Protein AF-A0A7Y2BJA4-F1 (afdb_monomer_lite)

Secondary structure (DSSP, 8-state):
-HHHHHHHHHHHHHHHHHHHHHH-SS---HHHHHHHHT--HHHHHHHHHHHHHTTS----PPP-

Foldseek 3Di:
DVPVVVVVVLVVLLVVLLVVCVPDPDDDDLVVSCVVSVHDSVSSVVSVVVCVVVVSDDDDDDDD

Sequence (64 aa):
MGRLMEFWGFRRHMGRLWTVLYLSPEPMTTAELSETLQLSSSAVSLSLGELVRWGAVRKTWLPG

Radius of gyration: 12.06 Å; chains: 1; bounding box: 42×20×22 Å

pLDDT: mean 85.73, std 12.74, range [51.56, 95.75]

Structure (mmCIF, N/CA/C/O backbone):
data_AF-A0A7Y2BJA4-F1
#
_entry.id   AF-A0A7Y2BJA4-F1
#
loop_
_atom_site.group_PDB
_atom_site.id
_atom_site.type_symbol
_atom_site.label_atom_id
_atom_site.label_alt_id
_atom_site.label_comp_id
_atom_site.label_asym_id
_atom_site.label_entity_id
_atom_site.label_seq_id
_atom_site.pdbx_PDB_ins_code
_atom_site.Cartn_x
_atom_site.Cartn_y
_atom_site.Cartn_z
_atom_site.occupancy
_atom_site.B_iso_or_equiv
_atom_site.auth_seq_id
_atom_site.auth_comp_id
_atom_site.auth_asym_id
_atom_site.auth_atom_id
_atom_site.pdbx_PDB_model_num
ATOM 1 N N . MET A 1 1 ? 22.599 7.554 -12.650 1.00 51.56 1 MET A N 1
ATOM 2 C CA . MET A 1 1 ? 22.710 6.254 -11.951 1.00 51.56 1 MET A CA 1
ATOM 3 C C . MET A 1 1 ? 21.816 6.108 -10.706 1.00 51.56 1 MET A C 1
ATOM 5 O O . MET A 1 1 ? 21.661 4.986 -10.253 1.00 51.56 1 MET A O 1
ATOM 9 N N . GLY A 1 2 ? 21.152 7.162 -10.192 1.00 55.75 2 GLY A N 1
ATOM 10 C CA . GLY A 1 2 ? 20.267 7.054 -9.009 1.00 55.75 2 GLY A CA 1
ATOM 11 C C . GLY A 1 2 ? 18.875 6.434 -9.240 1.00 55.75 2 GLY A C 1
ATOM 12 O O . GLY A 1 2 ? 18.387 5.713 -8.381 1.00 55.75 2 GLY A O 1
ATOM 13 N N . ARG A 1 3 ? 18.257 6.615 -10.421 1.00 60.19 3 ARG A N 1
ATOM 14 C CA . ARG A 1 3 ? 16.866 6.165 -10.676 1.00 60.19 3 ARG A CA 1
ATOM 15 C C . ARG A 1 3 ? 16.645 4.648 -10.598 1.00 60.19 3 ARG A C 1
ATOM 17 O O . ARG A 1 3 ? 15.594 4.216 -10.152 1.00 60.19 3 ARG A O 1
ATOM 24 N N . LEU A 1 4 ? 17.618 3.835 -11.015 1.00 57.19 4 LEU A N 1
ATOM 25 C CA . LEU A 1 4 ? 17.507 2.367 -10.972 1.00 57.19 4 LEU A CA 1
ATOM 26 C C . LEU A 1 4 ? 17.705 1.802 -9.557 1.00 57.19 4 LEU A C 1
ATOM 28 O O . LEU A 1 4 ? 17.068 0.813 -9.201 1.00 57.19 4 LEU A O 1
ATOM 32 N N . MET A 1 5 ? 18.557 2.436 -8.742 1.00 55.22 5 MET A N 1
ATOM 33 C CA . MET A 1 5 ? 18.728 2.055 -7.334 1.00 55.22 5 MET A CA 1
ATOM 34 C C . MET A 1 5 ? 17.512 2.459 -6.502 1.00 55.22 5 MET A C 1
ATOM 36 O O . M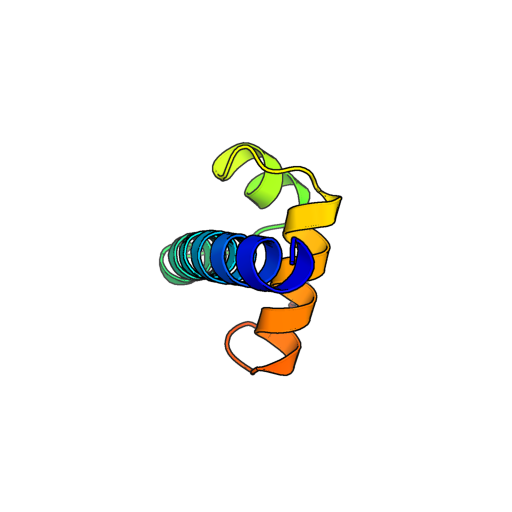ET A 1 5 ? 17.036 1.662 -5.695 1.00 55.22 5 MET A O 1
ATOM 40 N N . GLU A 1 6 ? 16.966 3.652 -6.753 1.00 62.72 6 GLU A N 1
ATOM 41 C CA . GLU A 1 6 ? 15.714 4.099 -6.144 1.00 62.72 6 GLU A CA 1
ATOM 42 C C . GLU A 1 6 ? 14.561 3.159 -6.522 1.00 62.72 6 GLU A C 1
ATOM 44 O O . GLU A 1 6 ? 13.824 2.733 -5.642 1.00 62.72 6 GLU A O 1
ATOM 49 N N . PHE A 1 7 ? 14.493 2.706 -7.783 1.00 61.78 7 PHE A N 1
ATOM 50 C CA . PHE A 1 7 ? 13.524 1.703 -8.247 1.00 61.78 7 PHE A CA 1
ATOM 51 C C . PHE A 1 7 ? 13.649 0.350 -7.519 1.00 61.78 7 PHE A C 1
ATOM 53 O O . PHE A 1 7 ? 12.646 -0.285 -7.194 1.00 61.78 7 PHE A O 1
ATOM 60 N N . TRP A 1 8 ? 14.870 -0.100 -7.207 1.00 62.69 8 TRP A N 1
ATOM 61 C CA . TRP A 1 8 ? 15.095 -1.333 -6.436 1.00 62.69 8 TRP A CA 1
ATOM 62 C C . TRP A 1 8 ? 14.748 -1.181 -4.946 1.00 62.69 8 TRP A C 1
ATOM 64 O O . TRP A 1 8 ? 14.222 -2.115 -4.335 1.00 62.69 8 TRP A O 1
ATOM 74 N N . GLY A 1 9 ? 14.995 -0.002 -4.364 1.00 65.81 9 GLY A N 1
ATOM 75 C CA . GLY A 1 9 ? 14.470 0.376 -3.048 1.00 65.81 9 GLY A CA 1
ATOM 76 C C . GLY A 1 9 ? 12.940 0.390 -3.039 1.00 65.81 9 GLY A C 1
ATOM 77 O O . GLY A 1 9 ? 12.326 -0.220 -2.163 1.00 65.81 9 GLY A O 1
ATOM 78 N N . PHE A 1 10 ? 12.338 0.961 -4.084 1.00 68.50 10 PHE A N 1
ATOM 79 C CA . PHE A 1 10 ? 10.898 0.965 -4.330 1.00 68.50 10 PHE A CA 1
ATOM 80 C C . PHE A 1 10 ? 10.329 -0.452 -4.383 1.00 68.50 10 PHE A C 1
ATOM 82 O O . PHE A 1 10 ? 9.378 -0.741 -3.671 1.00 68.50 10 PHE A O 1
ATOM 89 N N . ARG A 1 11 ? 10.955 -1.387 -5.112 1.00 73.25 11 ARG A N 1
ATOM 90 C CA . ARG A 1 11 ? 10.507 -2.794 -5.162 1.00 73.25 11 ARG A CA 1
ATOM 91 C C . ARG A 1 11 ? 10.483 -3.463 -3.782 1.00 73.25 11 ARG A C 1
ATOM 93 O O . ARG A 1 11 ? 9.548 -4.208 -3.494 1.00 73.25 11 ARG A O 1
ATOM 100 N N . ARG A 1 12 ? 11.457 -3.178 -2.904 1.00 78.62 12 ARG A N 1
ATOM 101 C CA . ARG A 1 12 ? 11.434 -3.657 -1.505 1.00 78.62 12 ARG A CA 1
ATOM 102 C C . ARG A 1 12 ? 10.318 -3.009 -0.686 1.00 78.62 12 ARG A C 1
ATOM 104 O O . ARG A 1 12 ? 9.642 -3.707 0.066 1.00 78.62 12 ARG A O 1
ATOM 111 N N . HIS A 1 13 ? 10.114 -1.700 -0.826 1.00 80.50 13 HIS A N 1
ATOM 112 C CA . HIS A 1 13 ? 9.035 -0.983 -0.135 1.00 80.50 13 HIS A CA 1
ATOM 113 C C . HIS A 1 13 ? 7.662 -1.505 -0.572 1.00 80.50 13 HIS A C 1
ATOM 115 O O . HIS A 1 13 ? 6.794 -1.744 0.261 1.00 80.50 13 HIS A O 1
ATOM 121 N N . MET A 1 14 ? 7.511 -1.782 -1.864 1.00 86.00 14 MET A N 1
ATOM 122 C CA . MET A 1 14 ? 6.302 -2.322 -2.468 1.00 86.00 14 MET A CA 1
ATOM 123 C C . MET A 1 14 ? 5.982 -3.736 -1.979 1.00 86.00 14 MET A C 1
ATOM 125 O O . MET A 1 14 ? 4.827 -4.034 -1.694 1.00 86.00 14 MET A O 1
ATOM 129 N N . GLY A 1 15 ? 7.008 -4.577 -1.803 1.00 89.06 15 GLY A N 1
ATOM 130 C CA . GLY A 1 15 ? 6.863 -5.899 -1.191 1.00 89.06 15 GLY A CA 1
ATOM 131 C C . GLY A 1 15 ? 6.338 -5.825 0.243 1.00 89.06 15 GLY A C 1
ATOM 132 O O . GLY A 1 15 ? 5.388 -6.523 0.574 1.00 89.06 15 GLY A O 1
ATOM 133 N N . ARG A 1 16 ? 6.882 -4.920 1.073 1.00 91.88 16 ARG A N 1
ATOM 134 C CA . ARG A 1 16 ? 6.388 -4.702 2.449 1.00 91.88 16 ARG A CA 1
ATOM 135 C C . ARG A 1 16 ? 4.927 -4.251 2.465 1.00 91.88 16 ARG A C 1
ATOM 137 O O . ARG A 1 16 ? 4.143 -4.750 3.263 1.00 91.88 16 ARG A O 1
ATOM 144 N N . LEU A 1 17 ? 4.575 -3.329 1.571 1.00 93.50 17 LEU A N 1
ATOM 145 C CA . LEU A 1 17 ? 3.224 -2.786 1.433 1.00 93.50 17 LEU A CA 1
ATOM 146 C C . LEU A 1 17 ? 2.224 -3.875 1.026 1.00 93.50 17 LEU A C 1
ATOM 148 O O . LEU A 1 17 ? 1.167 -4.010 1.636 1.00 93.50 17 LEU A O 1
ATOM 152 N N . TRP A 1 18 ? 2.605 -4.706 0.055 1.00 92.81 18 TRP A N 1
ATOM 153 C CA . TRP A 1 18 ? 1.827 -5.873 -0.344 1.00 92.81 18 TRP A CA 1
ATOM 154 C C . TRP A 1 18 ? 1.690 -6.893 0.791 1.00 92.81 18 TRP A C 1
ATOM 156 O O . TRP A 1 18 ? 0.585 -7.355 1.034 1.00 92.81 18 TRP A O 1
ATOM 166 N N . THR A 1 19 ? 2.760 -7.205 1.531 1.00 94.12 19 THR A N 1
ATOM 167 C CA . THR A 1 19 ? 2.695 -8.135 2.671 1.00 94.12 19 THR A CA 1
ATOM 168 C C . THR A 1 19 ? 1.748 -7.644 3.762 1.00 94.12 19 THR A C 1
ATOM 170 O O . THR A 1 19 ? 0.961 -8.437 4.266 1.00 94.12 19 THR A O 1
ATOM 173 N N . VAL A 1 20 ? 1.785 -6.354 4.113 1.00 95.19 20 VAL A N 1
ATOM 174 C CA . VAL A 1 20 ? 0.855 -5.787 5.104 1.00 95.19 20 VAL A CA 1
ATOM 175 C C . VAL A 1 20 ? -0.588 -5.937 4.632 1.00 95.19 20 VAL A C 1
ATOM 177 O O . VAL A 1 20 ? -1.414 -6.459 5.371 1.00 95.19 20 VAL A O 1
ATOM 180 N N . LEU A 1 21 ? -0.882 -5.566 3.384 1.00 94.31 21 LEU A N 1
ATOM 181 C CA . LEU A 1 21 ? -2.226 -5.713 2.820 1.00 94.31 21 LEU A CA 1
ATOM 182 C C . LEU A 1 21 ? -2.666 -7.175 2.685 1.00 94.31 21 LEU A C 1
ATOM 184 O O . LEU A 1 21 ? -3.842 -7.467 2.845 1.00 94.31 21 LEU A O 1
ATOM 188 N N . TYR A 1 22 ? -1.738 -8.087 2.400 1.00 93.38 22 TYR A N 1
ATOM 189 C CA . TYR A 1 22 ? -2.010 -9.518 2.287 1.00 93.38 22 TYR A CA 1
ATOM 190 C C . TYR A 1 22 ? -2.367 -10.150 3.639 1.00 93.38 22 TYR A C 1
ATOM 192 O O . TYR A 1 22 ? -3.165 -11.081 3.694 1.00 93.38 22 TYR A O 1
ATOM 200 N N . LEU A 1 23 ? -1.767 -9.655 4.723 1.00 94.50 23 LEU A N 1
ATOM 201 C CA . LEU A 1 23 ? -2.019 -10.130 6.084 1.00 94.50 23 LEU A CA 1
ATOM 202 C C . LEU A 1 23 ? -3.160 -9.375 6.781 1.00 94.50 23 LEU A C 1
ATOM 204 O O . LEU A 1 23 ? -3.657 -9.853 7.799 1.00 94.50 23 LEU A O 1
ATOM 208 N N . SER A 1 24 ? -3.562 -8.211 6.265 1.00 93.50 24 SER A N 1
ATOM 209 C CA . SER A 1 24 ? -4.650 -7.425 6.839 1.00 93.50 24 SER A CA 1
ATOM 210 C C . SER A 1 24 ? -6.009 -8.049 6.498 1.00 93.50 24 SER A C 1
ATOM 212 O O . SER A 1 24 ? -6.319 -8.217 5.317 1.00 93.50 24 SER A O 1
ATOM 214 N N . PRO A 1 25 ? -6.851 -8.365 7.499 1.00 89.75 25 PRO A N 1
ATOM 215 C CA . PRO A 1 25 ? -8.199 -8.874 7.255 1.00 89.75 25 PRO A CA 1
ATOM 216 C C . PRO A 1 25 ? -9.138 -7.795 6.698 1.00 89.75 25 PRO A C 1
ATOM 218 O O . PRO A 1 25 ? -10.123 -8.120 6.037 1.00 89.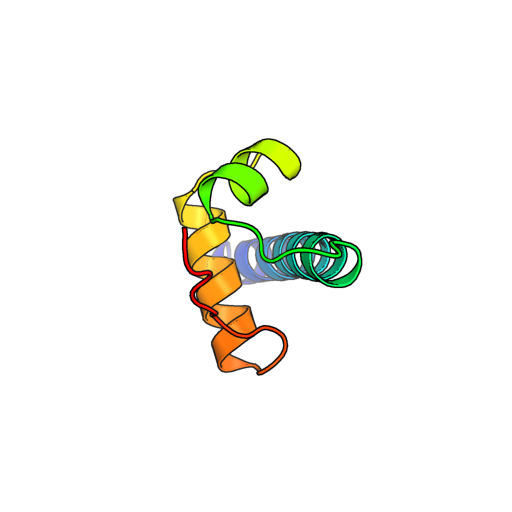75 25 PRO A O 1
ATOM 221 N N . GLU A 1 26 ? -8.827 -6.520 6.943 1.00 92.19 26 GLU A N 1
ATOM 222 C CA . GLU A 1 26 ? -9.621 -5.376 6.506 1.00 92.19 26 GLU A CA 1
ATOM 223 C C . GLU A 1 26 ? -8.832 -4.479 5.536 1.00 92.19 26 GLU A C 1
ATOM 225 O O . GLU A 1 26 ? -7.603 -4.367 5.636 1.00 92.19 26 GLU A O 1
ATOM 230 N N . PRO A 1 27 ? -9.511 -3.831 4.573 1.00 93.12 27 PRO A N 1
ATOM 231 C CA . PRO A 1 27 ? -8.897 -2.812 3.732 1.00 93.12 27 PRO A CA 1
ATOM 232 C C . PRO A 1 27 ? -8.281 -1.680 4.555 1.00 93.12 27 PRO A C 1
ATOM 234 O O . PRO A 1 27 ? -8.938 -1.115 5.419 1.00 93.12 27 PRO A O 1
ATOM 237 N N . MET A 1 28 ? -7.046 -1.305 4.223 1.00 95.75 28 MET A N 1
ATOM 238 C CA . MET A 1 28 ? -6.335 -0.209 4.883 1.00 95.75 28 MET A CA 1
ATOM 239 C C . MET A 1 28 ? -6.277 1.042 4.004 1.00 95.75 28 MET A C 1
ATOM 241 O O . MET A 1 28 ? -6.131 0.973 2.777 1.00 95.75 28 MET A O 1
ATOM 245 N N . THR A 1 29 ? -6.329 2.200 4.646 1.00 94.94 29 THR A N 1
ATOM 246 C CA . THR A 1 29 ? -6.130 3.516 4.041 1.00 94.94 29 THR A CA 1
ATOM 247 C C . THR A 1 29 ? -4.647 3.834 3.840 1.00 94.94 29 THR A C 1
ATOM 249 O O . THR A 1 29 ? -3.750 3.260 4.462 1.00 94.94 29 THR A O 1
ATOM 252 N N . THR A 1 30 ? -4.363 4.824 2.990 1.00 94.50 30 THR A N 1
ATOM 253 C CA . THR A 1 30 ? -2.999 5.342 2.797 1.00 94.50 30 THR A CA 1
ATOM 254 C C . THR A 1 30 ? -2.371 5.836 4.104 1.00 94.50 30 THR A C 1
ATOM 256 O O . THR A 1 30 ? -1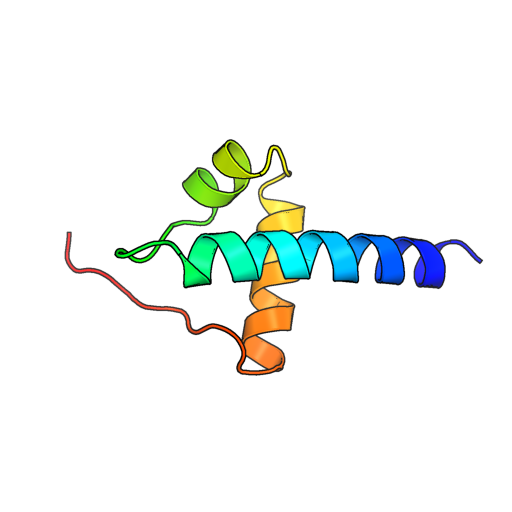.165 5.681 4.281 1.00 94.50 30 THR A O 1
ATOM 259 N N . ALA A 1 31 ? -3.161 6.432 5.004 1.00 94.62 31 ALA A N 1
ATOM 260 C CA . ALA A 1 31 ? -2.670 6.963 6.274 1.00 94.62 31 ALA A CA 1
ATOM 261 C C . ALA A 1 31 ? -2.227 5.834 7.217 1.00 94.62 31 ALA A C 1
ATOM 263 O O . ALA A 1 31 ? -1.099 5.858 7.701 1.00 94.62 31 ALA A O 1
ATOM 264 N N . GLU A 1 32 ? -3.052 4.798 7.375 1.00 95.62 32 GLU A N 1
ATOM 265 C CA . GLU A 1 32 ? -2.726 3.634 8.213 1.00 95.62 32 GLU A CA 1
ATOM 266 C C . GLU A 1 32 ? -1.495 2.887 7.689 1.00 95.62 32 GLU A C 1
ATOM 268 O O . GLU A 1 32 ? -0.622 2.483 8.455 1.00 95.62 32 GLU A O 1
ATOM 273 N N . LEU A 1 33 ? -1.374 2.743 6.365 1.00 95.12 33 LEU A N 1
ATOM 274 C CA . LEU A 1 33 ? -0.201 2.127 5.738 1.00 95.12 33 LEU A CA 1
ATOM 275 C C . LEU A 1 33 ? 1.064 2.975 5.918 1.00 95.12 33 LEU A C 1
ATOM 277 O O . LEU A 1 33 ? 2.149 2.427 6.121 1.00 95.12 33 LEU A O 1
ATOM 281 N N . SER A 1 34 ? 0.934 4.301 5.836 1.00 95.38 34 SER A N 1
ATOM 282 C CA . SER A 1 34 ? 2.024 5.257 6.059 1.00 95.38 34 SER A CA 1
ATOM 283 C C . SER A 1 34 ? 2.561 5.153 7.485 1.00 95.38 34 SER A C 1
ATOM 285 O O . SER A 1 34 ? 3.775 5.026 7.662 1.00 95.38 34 SER A O 1
ATOM 287 N N . GLU A 1 35 ? 1.669 5.101 8.472 1.00 95.75 35 GLU A N 1
ATOM 288 C CA . GLU A 1 35 ? 2.012 4.912 9.882 1.00 95.75 35 GLU A CA 1
ATOM 289 C C . GLU A 1 35 ? 2.638 3.531 10.133 1.00 95.75 35 GLU A C 1
ATOM 291 O O . GLU A 1 35 ? 3.748 3.437 10.657 1.00 95.75 35 GLU A O 1
ATOM 296 N N . THR A 1 36 ? 1.990 2.462 9.659 1.00 94.31 36 THR A N 1
ATOM 297 C CA . THR A 1 36 ? 2.433 1.069 9.864 1.00 94.31 36 THR A CA 1
ATOM 298 C C . THR A 1 36 ? 3.826 0.807 9.292 1.00 94.31 36 THR A C 1
ATOM 300 O O . THR A 1 36 ? 4.648 0.115 9.894 1.00 94.31 36 THR A O 1
ATOM 303 N N . LEU A 1 37 ? 4.112 1.337 8.101 1.00 92.19 37 LEU A N 1
ATOM 304 C CA . LEU A 1 37 ? 5.371 1.083 7.398 1.00 92.19 37 LEU A CA 1
ATOM 305 C C . LEU A 1 37 ? 6.445 2.139 7.675 1.00 92.19 37 LEU A C 1
ATOM 307 O O . LEU A 1 37 ? 7.583 1.944 7.231 1.00 92.19 37 LEU A O 1
ATOM 311 N N . GLN A 1 38 ? 6.092 3.213 8.394 1.00 94.00 38 GLN A N 1
ATOM 312 C CA . GLN A 1 38 ? 6.910 4.411 8.610 1.00 94.00 38 GLN A CA 1
ATOM 313 C C . GLN A 1 38 ? 7.411 5.010 7.287 1.00 94.00 38 GLN A C 1
ATOM 315 O O . GLN A 1 38 ? 8.587 5.335 7.113 1.00 94.00 38 GLN A O 1
ATOM 320 N N . LEU A 1 39 ? 6.505 5.111 6.314 1.00 90.50 39 LEU A N 1
ATOM 321 C CA . LEU A 1 39 ? 6.757 5.682 4.990 1.00 90.50 39 LEU A CA 1
ATOM 322 C C . LEU A 1 39 ? 5.922 6.940 4.809 1.00 90.50 39 LEU A C 1
ATOM 324 O O . LEU A 1 39 ? 4.854 7.059 5.392 1.00 90.50 39 LEU A O 1
ATOM 328 N N . SER A 1 40 ? 6.354 7.864 3.952 1.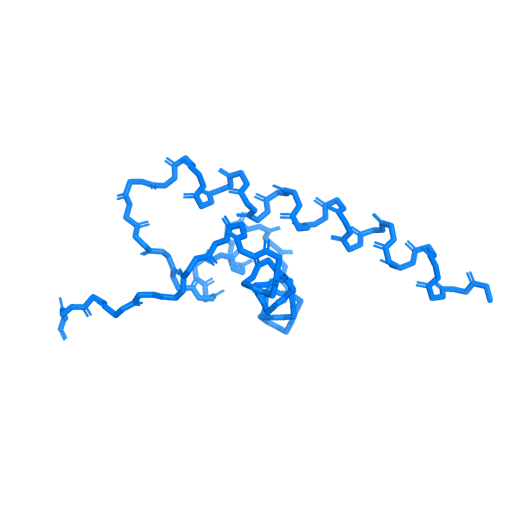00 93.44 40 SER A N 1
ATOM 329 C CA . SER A 1 40 ? 5.529 9.028 3.622 1.00 93.44 40 SER A CA 1
ATOM 330 C C . SER A 1 40 ? 4.274 8.627 2.836 1.00 93.44 40 SER A C 1
ATOM 332 O O . SER A 1 40 ? 4.307 7.700 2.020 1.00 93.44 40 SER A O 1
ATOM 334 N N . SER A 1 41 ? 3.181 9.377 3.001 1.00 93.44 41 SER A N 1
ATOM 335 C CA . SER A 1 41 ? 1.931 9.161 2.254 1.00 93.44 41 SER A CA 1
ATOM 336 C C . SER A 1 41 ? 2.138 9.187 0.735 1.00 93.44 41 SER A C 1
ATOM 338 O O . SER A 1 41 ? 1.487 8.437 0.005 1.00 93.44 41 SER A O 1
ATOM 340 N N . SER A 1 42 ? 3.082 10.001 0.248 1.00 92.00 42 SER A N 1
ATOM 341 C CA . SER A 1 42 ? 3.464 10.048 -1.168 1.00 92.00 42 SER A CA 1
ATOM 342 C C . SER A 1 42 ? 4.120 8.744 -1.630 1.00 92.00 42 SER A C 1
ATOM 344 O O . SER A 1 42 ? 3.752 8.216 -2.678 1.00 92.00 42 SER A O 1
ATOM 346 N N . ALA A 1 43 ? 5.046 8.184 -0.843 1.00 90.44 43 ALA A N 1
ATOM 347 C CA . ALA A 1 43 ? 5.702 6.916 -1.168 1.00 90.44 43 ALA A CA 1
ATOM 348 C C . ALA A 1 43 ? 4.713 5.739 -1.158 1.00 90.44 43 ALA A C 1
ATOM 350 O O . ALA A 1 43 ? 4.749 4.891 -2.056 1.00 90.44 43 ALA A O 1
ATOM 351 N N . VAL A 1 44 ? 3.792 5.720 -0.187 1.00 93.81 44 VAL A N 1
ATOM 352 C CA . VAL A 1 44 ? 2.703 4.734 -0.119 1.00 93.81 44 VAL A CA 1
ATOM 353 C C . VAL A 1 44 ? 1.788 4.860 -1.337 1.00 93.81 44 VAL A C 1
ATOM 355 O O . VAL A 1 44 ? 1.518 3.863 -2.000 1.00 93.81 44 VAL A O 1
ATOM 358 N N . SER A 1 45 ? 1.365 6.077 -1.693 1.00 92.81 45 SER A N 1
ATOM 359 C CA . SER A 1 45 ? 0.457 6.313 -2.826 1.00 92.81 45 SER A CA 1
ATOM 360 C C . SER A 1 45 ? 1.059 5.897 -4.168 1.00 92.81 45 SER A C 1
ATOM 362 O O . SER A 1 45 ? 0.378 5.2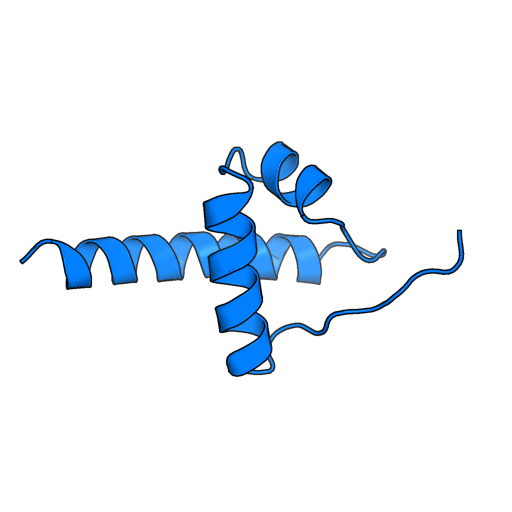61 -4.973 1.00 92.81 45 SER A O 1
ATOM 364 N N . LEU A 1 46 ? 2.336 6.218 -4.402 1.00 92.00 46 LEU A N 1
ATOM 365 C CA . LEU A 1 46 ? 3.054 5.799 -5.608 1.00 92.00 46 LEU A CA 1
ATOM 366 C C . LEU A 1 46 ? 3.136 4.270 -5.693 1.00 92.00 46 LEU A C 1
ATOM 368 O O . LEU A 1 46 ? 2.759 3.692 -6.710 1.00 92.00 46 LEU A O 1
ATOM 372 N N . SER A 1 47 ? 3.539 3.618 -4.600 1.00 90.81 47 SER A N 1
ATOM 373 C CA . SER A 1 47 ? 3.669 2.157 -4.533 1.00 90.81 47 SER A CA 1
ATOM 374 C C . SER A 1 47 ? 2.321 1.447 -4.713 1.00 90.81 47 SER A C 1
ATOM 376 O O . SER A 1 47 ? 2.224 0.468 -5.448 1.00 90.81 47 SER A O 1
ATOM 378 N N . LEU A 1 48 ? 1.250 1.961 -4.099 1.00 92.94 48 LEU A N 1
ATOM 379 C CA . LEU A 1 48 ? -0.111 1.459 -4.313 1.00 92.94 48 LEU A CA 1
ATOM 380 C C . LEU A 1 48 ? -0.542 1.613 -5.774 1.00 92.94 48 LEU A C 1
ATOM 382 O O . LEU A 1 48 ? -1.141 0.696 -6.329 1.00 92.94 48 LEU A O 1
ATOM 386 N N . GLY A 1 49 ? -0.224 2.741 -6.414 1.00 92.44 49 GLY A N 1
ATOM 387 C CA . GLY A 1 49 ? -0.493 2.951 -7.837 1.00 92.44 49 GLY A CA 1
ATOM 388 C C . GLY A 1 49 ? 0.188 1.904 -8.721 1.00 92.44 49 GLY A C 1
ATOM 389 O O . GLY A 1 49 ? -0.440 1.358 -9.630 1.00 92.44 49 GLY A O 1
ATOM 390 N N . GLU A 1 50 ? 1.444 1.570 -8.428 1.00 91.06 50 GLU A N 1
ATOM 391 C CA . GLU A 1 50 ? 2.175 0.527 -9.150 1.00 91.06 50 GLU A CA 1
ATOM 392 C C . GLU A 1 50 ? 1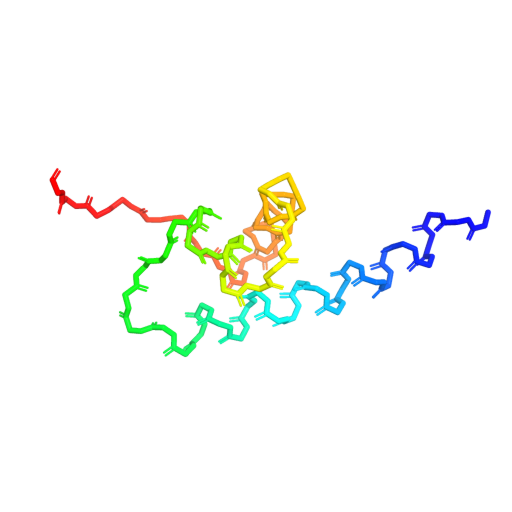.631 -0.881 -8.879 1.00 91.06 50 GLU A C 1
ATOM 394 O O . GLU A 1 50 ? 1.444 -1.643 -9.828 1.00 91.06 50 GLU A O 1
ATOM 399 N N . LEU A 1 51 ? 1.314 -1.214 -7.622 1.00 90.88 51 LEU A N 1
ATOM 400 C CA . LEU A 1 51 ? 0.705 -2.500 -7.260 1.00 90.88 51 LEU A CA 1
ATOM 401 C C . LEU A 1 51 ? -0.661 -2.695 -7.928 1.00 90.88 51 LEU A C 1
ATOM 403 O O . LEU A 1 51 ? -0.956 -3.795 -8.394 1.00 90.88 51 LEU A O 1
ATOM 407 N N . VAL A 1 52 ? -1.475 -1.638 -8.020 1.00 93.12 52 VAL A N 1
ATOM 408 C CA . VAL A 1 52 ? -2.751 -1.666 -8.754 1.00 93.12 52 VAL A CA 1
ATOM 409 C C . VAL A 1 52 ? -2.505 -1.878 -10.244 1.00 93.12 52 VAL A C 1
ATOM 411 O O . VAL A 1 52 ? -3.162 -2.716 -10.855 1.00 93.12 52 VAL A O 1
ATOM 414 N N . ARG A 1 53 ? -1.531 -1.174 -10.835 1.00 91.31 53 ARG A N 1
ATOM 415 C CA . ARG A 1 53 ? -1.169 -1.339 -12.253 1.00 91.31 53 ARG A CA 1
ATOM 416 C C . ARG A 1 53 ? -0.708 -2.765 -12.571 1.00 91.31 53 ARG A C 1
ATOM 418 O O . ARG A 1 53 ? -0.943 -3.243 -13.674 1.00 91.31 53 ARG A O 1
ATOM 425 N N . TRP A 1 54 ? -0.053 -3.437 -11.626 1.00 89.88 54 TRP A N 1
ATOM 426 C CA . TRP A 1 54 ? 0.347 -4.843 -11.753 1.00 89.88 54 TRP A CA 1
ATOM 427 C C . TRP A 1 54 ? -0.762 -5.843 -11.400 1.00 89.88 54 TRP A C 1
ATOM 429 O O . TRP A 1 54 ? -0.570 -7.039 -11.596 1.00 89.88 54 TRP A O 1
ATOM 439 N N . GLY A 1 55 ? -1.904 -5.385 -10.880 1.00 89.75 55 GLY A N 1
ATOM 440 C CA . GLY A 1 55 ? -3.006 -6.248 -10.444 1.00 89.75 55 GLY A CA 1
ATOM 441 C C . GLY A 1 55 ? -2.762 -6.969 -9.114 1.00 89.75 55 GLY A C 1
ATOM 442 O O . GLY A 1 55 ? -3.522 -7.865 -8.763 1.00 89.75 55 GLY A O 1
ATOM 443 N N . ALA A 1 56 ? -1.725 -6.590 -8.361 1.00 90.12 56 ALA A N 1
ATOM 444 C CA . ALA A 1 56 ? -1.376 -7.218 -7.085 1.00 90.12 56 ALA A CA 1
ATOM 445 C C . ALA A 1 56 ? -2.275 -6.764 -5.923 1.00 90.12 56 ALA A C 1
ATOM 447 O O . ALA A 1 56 ? -2.401 -7.475 -4.928 1.00 90.12 56 ALA A O 1
ATOM 448 N N . VAL A 1 57 ? -2.881 -5.577 -6.035 1.00 93.19 57 VAL A N 1
ATOM 449 C CA . VAL A 1 57 ? -3.848 -5.036 -5.069 1.00 93.19 57 VAL A CA 1
ATOM 450 C C . VAL A 1 57 ? -4.984 -4.331 -5.806 1.00 93.19 57 VAL A C 1
ATOM 452 O O . VAL A 1 57 ? -4.836 -3.918 -6.957 1.00 93.19 57 VAL A O 1
ATOM 455 N N . ARG A 1 58 ? -6.115 -4.141 -5.124 1.00 92.25 58 ARG A N 1
ATOM 456 C CA . ARG A 1 58 ? -7.269 -3.393 -5.637 1.00 92.25 58 ARG A CA 1
ATOM 457 C C . ARG A 1 58 ? -7.673 -2.306 -4.654 1.00 92.25 58 ARG A C 1
ATOM 459 O O . ARG A 1 58 ? -7.626 -2.511 -3.446 1.00 92.25 58 ARG A O 1
ATOM 466 N N . LYS A 1 59 ? -8.125 -1.168 -5.176 1.00 91.38 59 LYS A N 1
ATOM 467 C CA . LYS A 1 59 ? -8.828 -0.178 -4.358 1.00 91.38 59 LYS A CA 1
ATOM 468 C C . LYS A 1 59 ? -10.234 -0.695 -4.078 1.00 91.38 59 LYS A C 1
ATOM 470 O O . LYS A 1 59 ? -10.885 -1.242 -4.969 1.00 91.38 59 LYS A O 1
ATOM 475 N N . THR A 1 60 ? -10.688 -0.522 -2.848 1.00 91.12 60 THR A N 1
ATOM 476 C CA . THR A 1 60 ? -12.063 -0.801 -2.451 1.00 91.12 60 THR A CA 1
ATOM 477 C C . THR A 1 60 ? -12.576 0.358 -1.621 1.00 91.12 60 THR A C 1
ATOM 479 O O . THR A 1 60 ? -11.795 1.059 -0.980 1.00 91.12 60 THR A O 1
ATOM 482 N N . TRP A 1 61 ? -13.881 0.571 -1.679 1.00 86.12 61 TRP A N 1
ATOM 483 C CA . TRP A 1 61 ? -14.565 1.499 -0.801 1.00 86.12 61 TRP A CA 1
ATOM 484 C C . TRP A 1 61 ? -15.270 0.674 0.268 1.00 86.12 61 TRP A C 1
ATOM 486 O O . TRP A 1 61 ? -15.991 -0.270 -0.061 1.00 86.12 61 TRP A O 1
ATOM 496 N N . LEU A 1 62 ? -15.005 0.990 1.529 1.00 80.44 62 LEU A N 1
ATOM 497 C CA . LEU A 1 62 ? -15.771 0.456 2.642 1.00 80.44 62 LEU A CA 1
ATOM 498 C C . LEU A 1 62 ? -16.871 1.465 2.973 1.00 80.44 62 LEU A C 1
ATOM 500 O O . LEU A 1 62 ? -16.555 2.649 3.117 1.00 80.44 62 LEU A O 1
ATOM 504 N N . PRO A 1 63 ? -18.134 1.027 3.086 1.00 73.62 63 PRO A N 1
ATOM 505 C CA . PRO A 1 63 ? -19.171 1.847 3.682 1.00 73.62 63 PRO A CA 1
ATOM 506 C C . PRO A 1 63 ? -18.812 2.106 5.145 1.00 73.62 63 PRO A C 1
ATOM 508 O O . PRO A 1 63 ? -18.642 1.162 5.917 1.00 73.62 63 PRO A O 1
ATOM 511 N N . GLY A 1 64 ? -18.695 3.381 5.491 1.00 58.47 64 GLY A N 1
ATOM 512 C CA . GLY A 1 64 ? -18.510 3.905 6.838 1.00 58.47 64 GLY A CA 1
ATOM 513 C C . GLY A 1 64 ? -19.222 5.239 6.943 1.00 58.47 64 GLY A C 1
ATOM 514 O O . GLY A 1 64 ? -19.162 5.996 5.945 1.00 58.47 64 GLY A O 1
#